Protein AF-A0A392QJH5-F1 (afdb_monomer_lite)

Organism: NCBI:txid97028

Radius of gyration: 25.47 Å; chains: 1; boun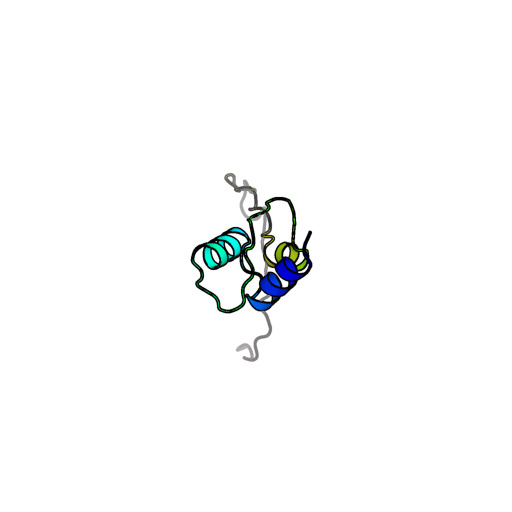ding box: 42×53×61 Å

Secondary structure (DSSP, 8-state):
--HHHHHHHHHTTT--HHHHHHHHHTT-STT-------SS---HHHHHHHPPPPPPPP--S-S-SSTTS-----PPPPP-SPPP-

Foldseek 3Di:
DDPLVVVVCVVVVNDDLVVLQVCLVVVVDPPRHNDDRDDPDDDPVCCVVVDDDPDDDDDPDDPDDDPPPDDDDDDDDDDPDDDDD

Sequence (85 aa):
MSEEKWIWHKRLGHANWRLISKLSKDDLVRGLPKIKYHSDTLCGSCQKGKIVKTSFKPKNVASTSRPLELLHIDLFGPVSTASIS

Structure (mmCIF, N/CA/C/O backbone):
data_AF-A0A392QJH5-F1
#
_entry.id   AF-A0A392QJH5-F1
#
loop_
_atom_site.group_PDB
_a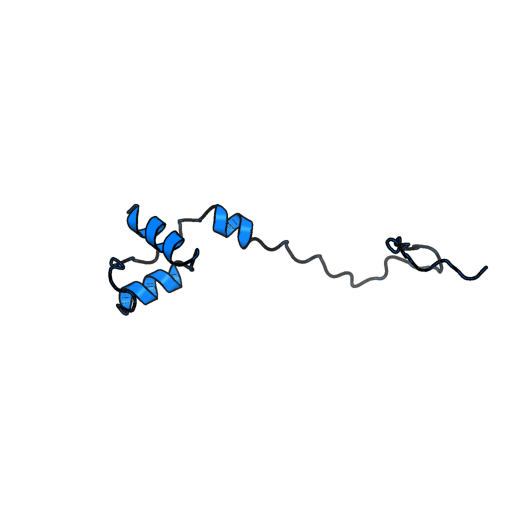tom_site.id
_atom_site.type_symbol
_atom_site.label_atom_id
_atom_site.label_alt_id
_atom_site.label_comp_id
_atom_site.label_asym_id
_atom_site.label_entity_id
_atom_site.label_seq_id
_atom_site.pdbx_PDB_ins_code
_atom_site.Cartn_x
_atom_site.Cartn_y
_atom_site.Cartn_z
_atom_site.occupancy
_atom_site.B_iso_or_equiv
_atom_site.auth_seq_id
_atom_site.auth_comp_id
_atom_site.auth_asym_id
_atom_site.auth_atom_id
_atom_site.pdbx_PDB_model_num
ATOM 1 N N . MET A 1 1 ? -2.839 12.774 18.603 1.00 53.00 1 MET A N 1
ATOM 2 C CA . MET A 1 1 ? -3.162 11.573 17.795 1.00 53.00 1 MET A CA 1
ATOM 3 C C . MET A 1 1 ? -3.284 10.407 18.759 1.00 53.00 1 MET A C 1
ATOM 5 O O . MET A 1 1 ? -2.348 10.230 19.522 1.00 53.00 1 MET A O 1
ATOM 9 N N . SER A 1 2 ? -4.418 9.698 18.830 1.00 66.25 2 SER A N 1
ATOM 10 C CA . SER A 1 2 ? -4.574 8.647 19.850 1.00 66.25 2 SER A CA 1
ATOM 11 C C . SER A 1 2 ? -3.900 7.343 19.412 1.00 66.25 2 SER A C 1
ATOM 13 O O . SER A 1 2 ? -4.126 6.854 18.302 1.00 66.25 2 SER A O 1
ATOM 15 N N . GLU A 1 3 ? -3.082 6.772 20.297 1.00 77.94 3 GLU A N 1
ATOM 16 C CA . GLU A 1 3 ? -2.469 5.441 20.149 1.00 77.94 3 GLU A CA 1
ATOM 17 C C . GLU A 1 3 ? -3.514 4.345 19.857 1.00 77.94 3 GLU A C 1
ATOM 19 O O . GLU A 1 3 ? -3.263 3.398 19.110 1.00 77.94 3 GLU A O 1
ATOM 24 N N . GLU A 1 4 ? -4.743 4.516 20.349 1.00 84.19 4 GLU A N 1
ATOM 25 C CA . GLU A 1 4 ? -5.859 3.588 20.140 1.00 84.19 4 GLU A CA 1
ATOM 26 C C . GLU A 1 4 ? -6.193 3.339 18.664 1.00 84.19 4 GLU A C 1
ATOM 28 O O . GLU A 1 4 ? -6.493 2.203 18.284 1.00 84.19 4 GLU A O 1
ATOM 33 N N . LYS A 1 5 ? -6.110 4.367 17.805 1.00 86.19 5 LYS A N 1
ATOM 34 C CA . LYS A 1 5 ? -6.382 4.209 16.367 1.00 86.19 5 LYS A CA 1
ATOM 35 C C . LYS A 1 5 ? -5.398 3.223 15.731 1.00 86.19 5 LYS A C 1
ATOM 37 O O . LYS A 1 5 ? -5.792 2.390 14.911 1.00 86.19 5 LYS A O 1
ATOM 42 N N . TRP A 1 6 ? -4.128 3.297 16.123 1.00 89.31 6 TRP A N 1
ATOM 43 C CA . TRP A 1 6 ? -3.075 2.411 15.631 1.00 89.31 6 TRP A CA 1
ATOM 44 C C . TRP A 1 6 ? -3.202 0.987 16.166 1.00 89.31 6 TRP A C 1
ATOM 46 O O . TRP A 1 6 ? -2.922 0.035 15.434 1.00 89.31 6 TRP A O 1
ATOM 56 N N . ILE A 1 7 ? -3.674 0.822 17.400 1.00 91.56 7 ILE A N 1
ATOM 57 C CA . ILE A 1 7 ? -3.974 -0.498 17.967 1.00 91.56 7 ILE A CA 1
ATOM 58 C C . ILE A 1 7 ? -5.080 -1.180 17.159 1.00 91.56 7 ILE A C 1
ATOM 60 O O . ILE A 1 7 ? -4.909 -2.315 16.711 1.00 91.56 7 ILE A O 1
ATOM 64 N N . TRP A 1 8 ? -6.192 -0.486 16.912 1.00 91.75 8 TRP A N 1
ATOM 65 C CA . TRP A 1 8 ? -7.316 -1.050 16.161 1.00 91.75 8 TRP A CA 1
ATOM 66 C C . TRP A 1 8 ? -6.983 -1.333 14.698 1.00 91.75 8 TRP A C 1
ATOM 68 O O . TRP A 1 8 ? -7.425 -2.341 14.156 1.00 91.75 8 TRP A O 1
ATOM 78 N N . HIS A 1 9 ? -6.129 -0.522 14.080 1.00 92.06 9 HIS A N 1
ATOM 79 C CA . HIS A 1 9 ? -5.573 -0.821 12.761 1.00 92.06 9 HIS A CA 1
ATOM 80 C C . HIS A 1 9 ? -4.846 -2.154 12.696 1.00 92.06 9 HIS A C 1
ATOM 82 O O . HIS A 1 9 ? -5.080 -2.931 11.774 1.00 92.06 9 HIS A O 1
ATOM 88 N N . LYS A 1 10 ? -3.974 -2.416 13.676 1.00 92.88 10 LYS A N 1
ATOM 89 C CA . LYS A 1 10 ? -3.222 -3.670 13.769 1.00 92.88 10 LYS A CA 1
ATOM 90 C C . LYS A 1 10 ? -4.161 -4.842 14.077 1.00 92.88 10 LYS A C 1
ATOM 92 O O . LYS A 1 10 ? -4.083 -5.858 13.397 1.00 92.88 10 LYS A O 1
ATOM 97 N N . ARG A 1 11 ? -5.096 -4.682 15.027 1.00 94.06 11 ARG A N 1
ATOM 98 C CA . ARG A 1 11 ? -6.102 -5.708 15.387 1.00 94.06 11 ARG A CA 1
ATOM 99 C C . ARG A 1 11 ? -6.999 -6.106 14.214 1.00 94.06 11 ARG A C 1
ATOM 101 O O . ARG A 1 11 ? -7.324 -7.275 14.074 1.00 94.06 11 ARG A O 1
ATOM 108 N N . LEU A 1 12 ? -7.365 -5.150 13.360 1.00 93.38 12 LEU A N 1
ATOM 109 C CA . LEU A 1 12 ? -8.195 -5.372 12.170 1.00 93.38 12 LEU A CA 1
ATOM 110 C C . LEU A 1 12 ? -7.366 -5.741 10.927 1.00 93.38 12 LEU A C 1
ATOM 112 O O . LEU A 1 12 ? -7.806 -5.507 9.802 1.00 93.38 12 LEU A O 1
ATOM 116 N N . GLY A 1 13 ? -6.148 -6.260 11.107 1.00 93.38 13 GLY A N 1
ATOM 117 C CA . GLY A 1 13 ? -5.332 -6.771 10.004 1.00 93.38 13 GLY A CA 1
ATOM 118 C C . GLY A 1 13 ? -4.907 -5.695 9.006 1.00 93.38 13 GLY A C 1
ATOM 119 O O . GLY A 1 13 ? -4.922 -5.925 7.800 1.00 93.38 13 GLY A O 1
ATOM 120 N N . HIS A 1 14 ? -4.554 -4.499 9.482 1.00 93.06 14 HIS A N 1
ATOM 121 C CA . HIS A 1 14 ? -4.123 -3.387 8.632 1.00 93.06 14 HIS A CA 1
ATOM 122 C C . HIS A 1 14 ? -5.205 -2.888 7.645 1.00 93.06 14 HIS A C 1
ATOM 124 O O . HIS A 1 14 ? -4.922 -2.419 6.528 1.00 93.06 14 HIS A O 1
ATOM 130 N N . ALA A 1 15 ? -6.465 -2.951 8.087 1.00 91.38 15 ALA A N 1
ATOM 131 C CA . ALA A 1 15 ? -7.621 -2.408 7.385 1.00 91.38 15 ALA A CA 1
ATOM 132 C C . ALA A 1 15 ? -7.467 -0.910 7.052 1.00 91.38 15 ALA A C 1
ATOM 134 O O . ALA A 1 15 ? -6.823 -0.137 7.767 1.00 91.38 15 ALA A O 1
ATOM 135 N N . ASN A 1 16 ? -8.085 -0.490 5.943 1.00 89.56 16 ASN A N 1
ATOM 136 C CA . ASN A 1 16 ? -8.083 0.902 5.486 1.00 89.56 16 ASN A CA 1
ATOM 137 C C . ASN A 1 16 ? -8.746 1.826 6.529 1.00 89.56 16 ASN A C 1
ATOM 139 O O . ASN A 1 16 ? -9.784 1.482 7.092 1.00 89.56 16 ASN A O 1
ATOM 143 N N . TRP A 1 17 ? -8.210 3.035 6.734 1.00 89.44 17 TRP A N 1
ATOM 144 C CA . TRP A 1 17 ? -8.807 4.035 7.626 1.00 89.44 17 TRP A CA 1
ATOM 145 C C . TRP A 1 17 ? -10.249 4.402 7.297 1.00 89.44 17 TRP A C 1
ATOM 147 O O . TRP A 1 17 ? -11.023 4.670 8.213 1.00 89.44 17 TRP A O 1
ATOM 157 N N . ARG A 1 18 ? -10.629 4.388 6.017 1.00 90.94 18 ARG A N 1
A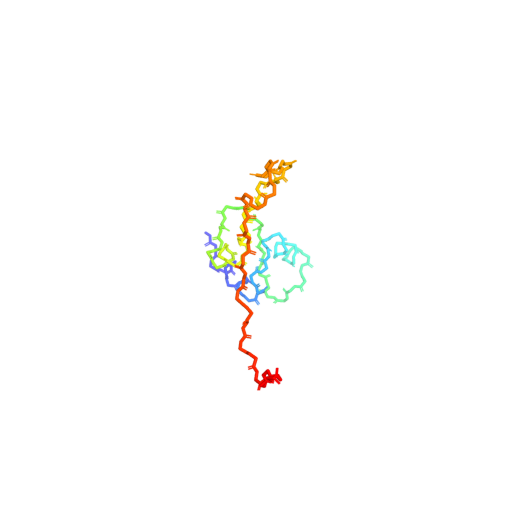TOM 158 C CA . ARG A 1 18 ? -12.021 4.591 5.594 1.00 90.94 18 ARG A CA 1
ATOM 159 C C . ARG A 1 18 ? -12.929 3.480 6.117 1.00 90.94 18 ARG A C 1
ATOM 161 O O . ARG A 1 18 ? -14.012 3.769 6.612 1.00 90.94 18 ARG A O 1
ATOM 168 N N . LEU A 1 19 ? -12.464 2.230 6.062 1.00 92.00 19 LEU A N 1
ATOM 169 C CA . LEU A 1 19 ? -13.201 1.084 6.59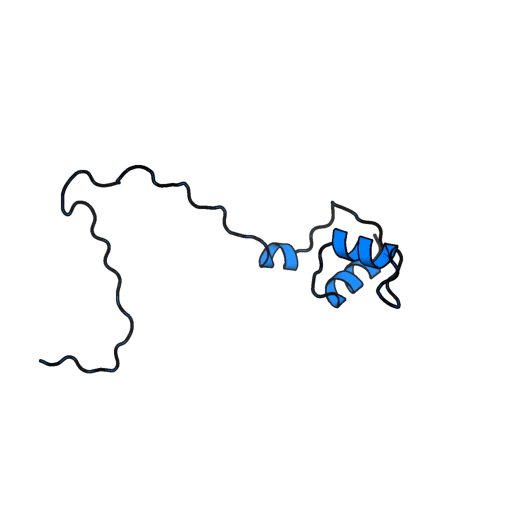2 1.00 92.00 19 LEU A CA 1
ATOM 170 C C . LEU A 1 19 ? -13.319 1.176 8.115 1.00 92.00 19 LEU A C 1
ATOM 172 O O . LEU A 1 19 ? -14.420 1.080 8.638 1.00 92.00 19 LEU A O 1
ATOM 176 N N . ILE A 1 20 ? -12.217 1.441 8.818 1.00 92.38 20 ILE A N 1
ATOM 177 C CA . ILE A 1 20 ? -12.217 1.563 10.285 1.00 92.38 20 ILE A CA 1
ATOM 178 C C . ILE A 1 20 ? -13.136 2.704 10.744 1.00 92.38 20 ILE A C 1
ATOM 180 O O . ILE A 1 20 ? -13.896 2.536 11.694 1.00 92.38 20 ILE A O 1
ATOM 184 N N . SER A 1 21 ? -13.124 3.843 10.045 1.00 91.94 21 SER A N 1
ATOM 185 C CA . SER A 1 21 ? -14.016 4.961 10.360 1.00 91.94 21 SER A CA 1
ATOM 186 C C . SER A 1 21 ? -15.488 4.615 10.111 1.00 91.94 21 SER A C 1
ATOM 188 O O . SER A 1 21 ? -16.333 4.970 10.928 1.00 91.94 21 SER A O 1
ATOM 190 N N . LYS A 1 22 ? -15.796 3.864 9.043 1.00 93.44 22 LYS A N 1
ATOM 191 C CA . LYS A 1 22 ? -17.151 3.356 8.786 1.00 93.44 22 LYS A CA 1
ATOM 192 C C . LYS A 1 22 ? -17.612 2.385 9.877 1.00 93.44 22 LYS A C 1
ATOM 194 O O . LYS A 1 22 ? -18.664 2.602 10.458 1.00 93.44 22 LYS A O 1
ATOM 199 N N . LEU A 1 23 ? -16.794 1.384 10.216 1.00 94.00 23 LEU A N 1
ATOM 200 C CA . LEU A 1 23 ? -17.087 0.418 11.286 1.00 94.00 23 LEU A CA 1
ATOM 201 C C . LEU A 1 23 ? -17.352 1.111 12.627 1.00 94.00 23 LEU A C 1
ATOM 203 O O . LEU A 1 23 ? -18.247 0.720 13.367 1.00 94.00 23 LEU A O 1
ATOM 207 N N . SER A 1 24 ? -16.575 2.152 12.919 1.00 92.75 24 SER A N 1
ATOM 208 C CA . SER A 1 24 ? -16.711 2.952 14.130 1.00 92.75 24 SER A CA 1
ATOM 209 C C . SER A 1 24 ? -17.981 3.812 14.134 1.00 92.75 24 SER A C 1
ATOM 211 O O . SER A 1 24 ? -18.646 3.936 15.165 1.00 92.75 24 SER A O 1
ATOM 213 N N . LYS A 1 25 ? -18.345 4.397 12.985 1.00 93.50 25 LYS A N 1
ATOM 214 C CA . LYS A 1 25 ? -19.576 5.182 12.821 1.00 93.50 25 LYS A CA 1
ATOM 215 C C . LYS A 1 25 ? -20.822 4.310 12.975 1.00 93.50 25 LYS A C 1
ATOM 217 O O . LYS A 1 25 ? -21.726 4.696 13.707 1.00 93.50 25 LYS A O 1
ATOM 222 N N . ASP A 1 26 ? -20.814 3.150 12.330 1.00 95.31 26 ASP A N 1
ATOM 223 C CA . ASP A 1 26 ? -21.947 2.225 12.248 1.00 95.31 26 ASP A CA 1
ATOM 224 C C . ASP A 1 26 ? -22.029 1.275 13.466 1.00 95.31 26 ASP A C 1
ATOM 226 O O . ASP A 1 26 ? -22.891 0.407 13.514 1.00 95.31 26 ASP A O 1
ATOM 230 N N . ASP A 1 27 ? -21.131 1.433 14.449 1.00 94.06 27 ASP A N 1
ATOM 231 C CA . ASP A 1 27 ? -21.074 0.653 15.698 1.00 94.06 27 ASP A CA 1
ATOM 232 C C . ASP A 1 27 ? -20.951 -0.873 15.497 1.00 94.06 27 ASP A C 1
ATOM 234 O O . ASP A 1 27 ? -21.433 -1.685 16.281 1.00 94.06 27 ASP A O 1
ATOM 238 N N . LEU A 1 28 ? -20.261 -1.285 14.429 1.00 95.06 28 LEU A N 1
ATOM 239 C CA . LEU A 1 28 ? -20.212 -2.684 13.981 1.00 95.06 28 LEU A CA 1
ATOM 240 C C . LEU A 1 28 ? -19.175 -3.545 14.719 1.00 95.06 28 LEU A C 1
ATOM 242 O O . LEU A 1 28 ? -19.087 -4.749 14.484 1.00 95.06 28 LEU A O 1
ATOM 246 N N . VAL A 1 29 ? -18.349 -2.944 15.580 1.00 94.06 29 VAL A N 1
ATOM 247 C CA . VAL A 1 29 ? -17.268 -3.630 16.299 1.00 94.06 29 VAL A CA 1
ATOM 248 C C . VAL A 1 29 ? -17.315 -3.249 17.772 1.00 94.06 29 VAL A C 1
ATOM 250 O O . VAL A 1 29 ? -17.073 -2.101 18.143 1.00 94.06 29 VAL A O 1
ATOM 253 N N . ARG A 1 30 ? -17.572 -4.237 18.633 1.00 94.31 30 ARG A N 1
ATOM 254 C CA . ARG A 1 30 ? -17.613 -4.040 20.085 1.00 94.31 30 ARG A CA 1
ATOM 255 C C . ARG A 1 30 ? -16.254 -3.551 20.602 1.00 94.31 30 ARG A C 1
ATOM 257 O O . ARG A 1 30 ? -15.227 -4.179 20.355 1.00 94.31 30 ARG A O 1
ATOM 264 N N . GLY A 1 31 ? -16.263 -2.445 21.346 1.00 91.56 31 GLY A N 1
ATOM 265 C CA . GLY A 1 31 ? -15.065 -1.857 21.958 1.00 91.56 31 GLY A CA 1
ATOM 266 C C . GLY A 1 31 ? -14.220 -0.983 21.025 1.00 91.56 31 GLY A C 1
ATOM 267 O O . GLY A 1 31 ? -13.190 -0.468 21.461 1.00 91.56 31 GLY A O 1
ATOM 268 N N . LEU A 1 32 ? -14.626 -0.796 19.764 1.00 92.31 32 LEU A N 1
ATOM 269 C CA . LEU A 1 32 ? -13.974 0.138 18.847 1.00 92.31 32 LEU A CA 1
ATOM 270 C C . LEU A 1 32 ? -14.335 1.583 19.250 1.00 92.31 32 LEU A C 1
ATOM 272 O O . LEU A 1 32 ? -15.509 1.948 19.174 1.00 92.31 32 LEU A O 1
ATOM 276 N N . PRO A 1 33 ? -13.370 2.431 19.659 1.00 90.50 33 PRO A N 1
ATOM 277 C CA . PRO A 1 33 ? -13.647 3.829 19.972 1.00 90.50 33 PRO A CA 1
ATOM 278 C C . PRO A 1 33 ? -14.118 4.589 18.726 1.00 90.50 33 PRO A C 1
ATOM 280 O O . PRO A 1 33 ? -13.946 4.134 17.589 1.00 90.50 33 PRO A O 1
ATOM 283 N N . LYS A 1 34 ? -14.696 5.779 18.924 1.00 89.50 34 LYS A N 1
ATOM 284 C CA . LYS A 1 34 ? -15.117 6.659 17.824 1.00 89.50 34 LYS A CA 1
ATOM 285 C C . LYS A 1 34 ? -13.893 7.227 17.094 1.00 89.50 34 LYS A C 1
ATOM 287 O O . LYS A 1 34 ? -13.308 8.227 17.500 1.00 89.50 34 LYS A O 1
ATOM 292 N N . ILE A 1 35 ? -13.497 6.574 16.002 1.00 86.62 35 ILE A N 1
ATOM 293 C CA . ILE A 1 35 ? -12.333 6.926 15.184 1.00 86.62 35 ILE A CA 1
ATOM 294 C C . ILE A 1 35 ? -12.805 7.722 13.965 1.00 86.62 35 ILE A C 1
ATOM 296 O O . ILE A 1 35 ? -13.463 7.198 13.061 1.00 86.62 35 ILE A O 1
ATOM 300 N N . LYS A 1 36 ? -12.404 8.995 13.900 1.00 82.50 36 LYS A N 1
ATOM 301 C CA . LYS A 1 36 ? -12.561 9.808 12.689 1.00 82.50 36 LYS A CA 1
ATOM 302 C C . LYS A 1 36 ? -11.475 9.463 11.667 1.00 82.50 36 LYS A C 1
ATOM 304 O O . LYS A 1 36 ? -10.312 9.226 12.011 1.00 82.50 36 LYS A O 1
ATOM 309 N N . TYR A 1 37 ? -11.864 9.432 10.396 1.00 80.62 37 TYR A N 1
ATOM 310 C CA . TYR A 1 37 ? -10.924 9.316 9.288 1.00 80.62 37 TYR A CA 1
ATOM 311 C C . TYR A 1 37 ? -9.908 10.469 9.324 1.00 80.62 37 TYR A C 1
ATOM 313 O O . TYR A 1 37 ? -10.272 11.616 9.555 1.00 80.62 37 TYR A O 1
ATOM 321 N N . HIS A 1 38 ? -8.639 10.145 9.079 1.00 72.12 38 HIS A N 1
ATOM 322 C CA . HIS A 1 38 ? -7.576 11.120 8.839 1.00 72.12 38 HIS A CA 1
ATOM 323 C C . HIS A 1 38 ? -6.736 10.594 7.680 1.00 72.12 38 HIS A C 1
ATOM 325 O O . HIS A 1 38 ? -6.318 9.430 7.717 1.00 72.12 38 HIS A O 1
ATOM 331 N N . SER A 1 39 ? -6.533 11.427 6.664 1.00 69.12 39 SER A N 1
ATOM 332 C CA . SER A 1 39 ? -5.789 11.102 5.443 1.00 69.12 39 SER A CA 1
ATOM 333 C C . SER A 1 39 ? -4.277 11.047 5.647 1.00 69.12 39 SER A C 1
ATOM 335 O O . SER A 1 39 ? -3.602 10.335 4.914 1.00 69.12 39 SER A O 1
ATOM 337 N N . ASP A 1 40 ? -3.751 11.740 6.658 1.00 66.38 40 ASP A N 1
ATOM 338 C CA . ASP A 1 40 ? -2.337 12.153 6.646 1.00 66.38 40 ASP A CA 1
ATOM 339 C C . ASP A 1 40 ? -1.393 11.188 7.374 1.00 66.38 40 ASP A C 1
ATOM 341 O O . ASP A 1 40 ? -0.208 11.463 7.533 1.00 66.38 40 ASP A O 1
ATOM 345 N N . THR A 1 41 ? -1.898 10.042 7.841 1.00 76.19 41 THR A N 1
ATOM 346 C CA . THR A 1 41 ? -1.094 9.058 8.582 1.00 76.19 41 THR A CA 1
ATOM 347 C C . THR A 1 41 ? -0.904 7.773 7.787 1.00 76.19 41 THR A C 1
ATOM 349 O O . THR A 1 41 ? -1.814 6.944 7.671 1.00 76.19 41 THR A O 1
ATOM 352 N N . LEU A 1 42 ? 0.314 7.601 7.267 1.00 84.19 42 LEU A N 1
ATOM 353 C CA . LEU A 1 42 ? 0.756 6.403 6.561 1.00 84.19 42 LEU A CA 1
ATOM 354 C C . LEU A 1 42 ? 1.278 5.349 7.539 1.00 84.19 42 LEU A C 1
ATOM 356 O O . LEU A 1 42 ? 2.058 5.632 8.444 1.00 84.19 42 LEU A O 1
ATOM 360 N N . CYS A 1 43 ? 0.855 4.103 7.336 1.00 90.00 43 CYS A N 1
ATOM 361 C CA . CYS A 1 43 ? 1.398 2.952 8.042 1.00 90.00 43 CYS A CA 1
ATOM 362 C C . CYS A 1 43 ? 2.574 2.375 7.248 1.00 90.00 43 CYS A C 1
ATOM 364 O O . CYS A 1 43 ? 2.377 1.919 6.121 1.00 90.00 43 CYS A O 1
ATOM 366 N N . GLY A 1 44 ? 3.772 2.333 7.837 1.00 90.06 44 GLY A N 1
ATOM 367 C CA . GLY A 1 44 ? 4.974 1.845 7.149 1.00 90.06 44 GLY A CA 1
ATOM 368 C C . GLY A 1 44 ? 4.876 0.390 6.666 1.00 90.06 44 GLY A C 1
ATOM 369 O O . GLY A 1 44 ? 5.299 0.089 5.552 1.00 90.06 44 GLY A O 1
ATOM 370 N N . SER A 1 45 ? 4.271 -0.512 7.450 1.00 90.44 45 SER A N 1
ATOM 371 C CA . SER A 1 45 ? 4.066 -1.908 7.030 1.00 90.44 45 SER A CA 1
ATOM 372 C C . SER A 1 45 ? 3.044 -2.020 5.900 1.00 90.44 45 SER A C 1
ATOM 374 O O . SER A 1 45 ? 3.287 -2.729 4.927 1.00 90.44 45 SER A O 1
ATOM 376 N N . CYS A 1 46 ? 1.941 -1.263 5.969 1.00 91.56 46 CYS A N 1
ATOM 377 C CA . CYS A 1 46 ? 0.972 -1.203 4.873 1.00 91.56 46 CYS A CA 1
ATOM 378 C C . CYS A 1 46 ? 1.603 -0.667 3.599 1.00 91.56 46 CYS A C 1
ATOM 380 O O . CYS A 1 46 ? 1.316 -1.179 2.528 1.00 91.56 46 CYS A O 1
ATOM 382 N N . GLN A 1 47 ? 2.433 0.369 3.707 1.00 91.12 47 GLN A N 1
ATOM 383 C CA . GLN A 1 47 ? 3.104 0.957 2.561 1.00 91.12 47 GLN A CA 1
ATOM 384 C C . GLN A 1 47 ? 4.009 -0.083 1.898 1.00 91.12 47 GLN A C 1
ATOM 386 O O . GLN A 1 47 ? 3.851 -0.351 0.715 1.00 91.12 47 GLN A O 1
ATOM 391 N N . LYS A 1 48 ? 4.874 -0.756 2.662 1.00 90.62 48 LYS A N 1
ATOM 392 C CA . LYS A 1 48 ? 5.744 -1.810 2.116 1.00 90.62 48 LYS A CA 1
ATOM 393 C C . LYS A 1 48 ? 4.964 -2.995 1.531 1.00 90.62 48 LYS A C 1
ATOM 395 O O . LYS A 1 48 ? 5.382 -3.532 0.517 1.00 90.62 48 LYS A O 1
ATOM 400 N N . GLY A 1 49 ? 3.840 -3.381 2.140 1.00 90.00 49 GLY A N 1
ATOM 401 C CA . GLY A 1 49 ? 3.034 -4.522 1.689 1.00 90.00 49 GLY A CA 1
ATOM 402 C C . GLY A 1 49 ? 2.042 -4.223 0.558 1.00 90.00 49 GLY A C 1
ATOM 403 O O . GLY A 1 49 ? 1.643 -5.141 -0.148 1.00 90.00 49 GLY A O 1
ATOM 404 N N . LYS A 1 50 ? 1.615 -2.964 0.389 1.00 88.12 50 LYS A N 1
ATOM 405 C CA . LYS A 1 50 ? 0.627 -2.545 -0.627 1.00 88.12 50 LYS A CA 1
ATOM 406 C C . LYS A 1 50 ? 1.239 -1.748 -1.776 1.00 88.12 50 LYS A C 1
ATOM 408 O O . LYS A 1 50 ? 0.530 -1.470 -2.740 1.00 88.12 50 LYS A O 1
ATOM 413 N N . ILE A 1 51 ? 2.509 -1.346 -1.681 1.00 87.31 51 ILE A N 1
ATOM 414 C CA . ILE A 1 51 ? 3.215 -0.763 -2.822 1.00 87.31 51 ILE A CA 1
ATOM 415 C C . ILE A 1 51 ? 3.234 -1.804 -3.937 1.00 87.31 51 ILE A C 1
ATOM 417 O O . ILE A 1 51 ? 3.774 -2.897 -3.791 1.00 87.31 51 ILE A O 1
ATOM 421 N N . VAL A 1 52 ? 2.652 -1.423 -5.065 1.00 87.38 52 VAL A N 1
ATOM 422 C CA . VAL A 1 52 ? 2.816 -2.124 -6.330 1.00 87.38 52 VAL A CA 1
ATOM 423 C C . VAL A 1 52 ? 3.909 -1.417 -7.119 1.00 87.38 52 VAL A C 1
ATOM 425 O O . VAL A 1 52 ? 4.033 -0.189 -7.062 1.00 87.38 52 VAL A O 1
ATOM 428 N N . LYS A 1 53 ? 4.725 -2.179 -7.853 1.00 86.50 53 LYS A N 1
ATOM 429 C CA . LYS A 1 53 ? 5.642 -1.576 -8.822 1.00 86.50 53 LYS A CA 1
ATOM 430 C C . LYS A 1 53 ? 4.801 -0.829 -9.859 1.00 86.50 53 LYS A C 1
ATOM 432 O O . LYS A 1 53 ? 3.738 -1.307 -10.253 1.00 86.50 53 LYS A O 1
ATOM 437 N N . THR A 1 54 ? 5.262 0.342 -10.286 1.00 88.44 54 THR A N 1
ATOM 438 C CA . THR A 1 54 ? 4.630 1.047 -11.402 1.00 88.44 54 THR A CA 1
ATOM 439 C C . THR A 1 54 ? 4.619 0.147 -12.634 1.00 88.44 54 THR A C 1
ATOM 441 O O . THR A 1 54 ? 5.566 -0.609 -12.871 1.00 88.44 54 THR A O 1
ATOM 444 N N . SER A 1 55 ? 3.537 0.211 -13.412 1.00 89.69 55 SER A N 1
ATOM 445 C CA . SER A 1 55 ? 3.443 -0.542 -14.660 1.00 89.69 55 SER A CA 1
ATOM 446 C C . SER A 1 55 ? 4.610 -0.188 -15.578 1.00 89.69 55 SER A C 1
ATOM 448 O O . SER A 1 55 ? 5.006 0.977 -15.686 1.00 89.69 55 SER A O 1
ATOM 450 N N . PHE A 1 56 ? 5.157 -1.194 -16.259 1.00 90.06 56 PHE A N 1
ATOM 451 C CA . PHE A 1 56 ? 6.133 -0.957 -17.314 1.00 90.06 56 PHE A CA 1
ATOM 452 C C . PHE A 1 56 ? 5.488 -0.145 -18.439 1.00 90.06 56 PHE A C 1
ATOM 454 O O . PHE A 1 56 ? 4.293 -0.277 -18.713 1.00 90.06 56 PHE A O 1
ATOM 461 N N . LYS A 1 57 ? 6.284 0.700 -19.102 1.00 91.56 57 LYS A N 1
ATOM 462 C CA . LYS A 1 57 ? 5.812 1.416 -20.289 1.00 91.56 57 LYS A CA 1
ATOM 463 C C . LYS A 1 57 ? 5.445 0.392 -21.372 1.00 91.56 57 LYS A C 1
ATOM 465 O O . LYS A 1 57 ? 6.216 -0.549 -21.575 1.00 91.56 57 LYS A O 1
ATOM 470 N N . PRO A 1 58 ? 4.308 0.562 -22.068 1.00 91.19 58 PRO A N 1
ATOM 471 C CA . PRO A 1 58 ? 3.941 -0.335 -23.150 1.00 91.19 58 PRO A CA 1
ATOM 472 C C . PRO A 1 58 ? 4.989 -0.256 -24.262 1.00 91.19 58 PRO A C 1
ATOM 474 O O . PRO A 1 58 ? 5.457 0.826 -24.628 1.00 91.19 58 PRO A O 1
ATOM 477 N N . LYS A 1 59 ? 5.367 -1.417 -24.793 1.00 88.50 59 LYS A N 1
ATOM 478 C CA . LYS A 1 59 ? 6.295 -1.531 -25.914 1.00 88.50 59 LYS A CA 1
ATOM 47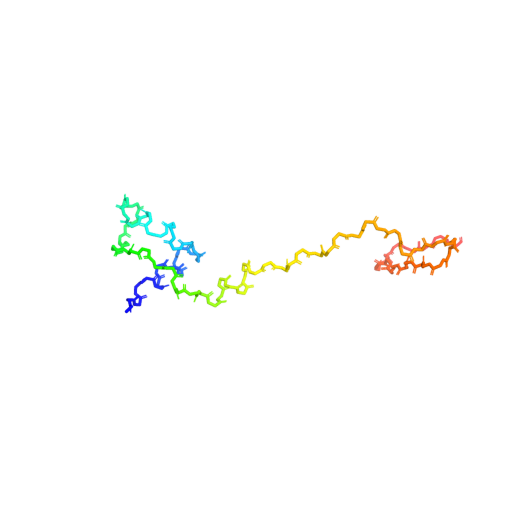9 C C . LYS A 1 59 ? 5.488 -1.742 -27.190 1.00 88.50 59 LYS A C 1
ATOM 481 O O . LYS A 1 59 ? 5.168 -2.867 -27.548 1.00 88.50 59 LYS A O 1
ATOM 486 N N . ASN A 1 60 ? 5.152 -0.634 -27.847 1.00 89.31 60 ASN A N 1
ATOM 487 C CA . ASN A 1 60 ? 4.308 -0.628 -29.050 1.00 89.31 60 ASN A CA 1
ATOM 488 C C . ASN A 1 60 ? 5.098 -0.828 -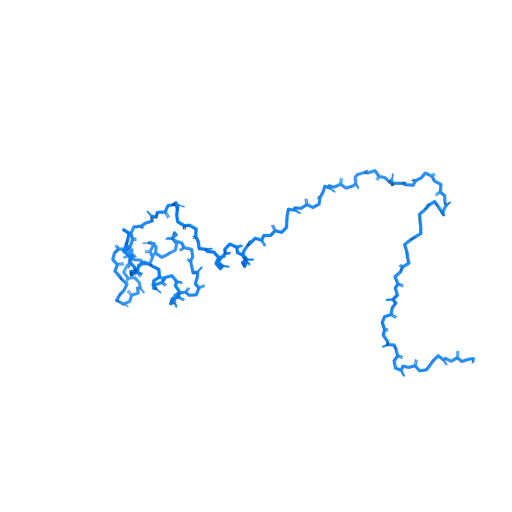30.350 1.00 89.31 60 ASN A C 1
ATOM 490 O O . ASN A 1 60 ? 4.509 -0.908 -31.421 1.00 89.31 60 ASN A O 1
ATOM 494 N N . VAL A 1 61 ? 6.428 -0.865 -30.264 1.00 87.56 61 VAL A N 1
ATOM 495 C CA . VAL A 1 61 ? 7.320 -0.994 -31.417 1.00 87.56 61 VAL A CA 1
ATOM 496 C C . VAL A 1 61 ? 8.242 -2.180 -31.181 1.00 87.56 61 VAL A C 1
ATOM 498 O O . VAL A 1 61 ? 8.773 -2.358 -30.076 1.00 87.56 61 VAL A O 1
ATOM 501 N N . ALA A 1 62 ? 8.428 -2.996 -32.216 1.00 85.38 62 ALA A N 1
ATOM 502 C CA . ALA A 1 62 ? 9.432 -4.047 -32.200 1.00 85.38 62 ALA A CA 1
ATOM 503 C C . ALA A 1 62 ? 10.819 -3.419 -31.987 1.00 85.38 62 ALA A C 1
ATOM 505 O O . ALA A 1 62 ? 11.148 -2.401 -32.589 1.00 85.38 62 ALA A O 1
ATOM 506 N N . SER A 1 63 ? 11.639 -4.018 -31.119 1.00 85.75 63 SER A N 1
ATOM 507 C CA . SER A 1 63 ? 13.037 -3.580 -30.947 1.00 85.75 63 SER A CA 1
ATOM 508 C C . SER A 1 63 ? 13.976 -4.159 -31.994 1.00 85.75 63 SER A C 1
ATOM 510 O O . SER A 1 63 ? 15.171 -3.904 -31.923 1.00 85.75 63 SER A O 1
ATOM 512 N N . THR A 1 64 ? 13.453 -4.959 -32.916 1.00 92.12 64 THR A N 1
ATOM 513 C CA . THR A 1 64 ? 14.223 -5.623 -33.955 1.00 92.12 64 THR A CA 1
ATOM 514 C C . THR A 1 64 ? 13.602 -5.342 -35.311 1.00 92.12 64 THR A C 1
ATOM 516 O O . THR A 1 64 ? 12.384 -5.253 -35.466 1.00 92.12 64 THR A O 1
ATOM 519 N N . SER A 1 65 ? 14.481 -5.180 -36.284 1.00 92.25 65 SER A N 1
ATOM 520 C CA . SER A 1 65 ? 14.211 -4.882 -37.684 1.00 92.25 65 SER A CA 1
ATOM 521 C C . SER A 1 65 ? 14.595 -6.045 -38.599 1.00 92.25 65 SER A C 1
ATOM 523 O O . SER A 1 65 ? 14.078 -6.147 -39.710 1.00 92.25 65 SER A O 1
ATOM 525 N N . ARG A 1 66 ? 15.491 -6.932 -38.143 1.00 94.62 66 ARG A N 1
ATOM 526 C CA . ARG A 1 66 ? 15.990 -8.078 -38.914 1.00 94.62 66 ARG A CA 1
ATOM 527 C C . ARG A 1 66 ? 15.893 -9.386 -38.119 1.00 94.62 66 ARG A C 1
ATOM 529 O O . ARG A 1 66 ? 15.925 -9.358 -36.885 1.00 94.62 66 ARG A O 1
ATOM 536 N N . PRO A 1 67 ? 15.804 -10.543 -38.800 1.00 93.44 67 PRO A N 1
ATOM 537 C CA . PRO A 1 67 ? 15.900 -11.844 -38.144 1.00 93.44 67 PRO A CA 1
ATOM 538 C C . PRO A 1 67 ? 17.185 -11.970 -37.313 1.00 93.44 67 PRO A C 1
ATOM 540 O O . PRO A 1 67 ? 18.239 -11.497 -37.732 1.00 93.44 67 PRO A O 1
ATOM 543 N N . LEU A 1 68 ? 17.084 -12.628 -36.152 1.00 91.50 68 LEU A N 1
ATOM 544 C CA . LEU A 1 68 ? 18.198 -12.926 -35.232 1.00 91.50 68 LEU A CA 1
ATOM 545 C C . LEU A 1 68 ? 18.902 -11.708 -34.595 1.00 91.50 68 LEU A C 1
ATOM 547 O O . LEU A 1 68 ? 19.950 -11.865 -33.978 1.00 91.50 68 LEU A O 1
ATOM 551 N N . GLU A 1 69 ? 18.327 -10.506 -34.679 1.00 95.25 69 GLU A N 1
ATOM 552 C CA . GLU A 1 69 ? 18.888 -9.295 -34.054 1.00 95.25 69 GLU A CA 1
ATOM 553 C C . GLU A 1 69 ? 18.793 -9.297 -32.516 1.00 95.25 69 GLU A C 1
ATOM 555 O O . GLU A 1 69 ? 19.626 -8.698 -31.838 1.00 95.25 69 GLU A O 1
ATOM 560 N N . LEU A 1 70 ? 17.801 -9.994 -31.953 1.00 91.25 70 LEU A N 1
ATOM 561 C CA . LEU A 1 70 ? 17.670 -10.211 -30.514 1.00 91.25 70 LEU A CA 1
ATOM 562 C C . LEU A 1 70 ? 17.227 -11.647 -30.255 1.00 91.25 70 LEU A C 1
ATOM 564 O O . LEU A 1 70 ? 16.187 -12.079 -30.752 1.00 91.25 70 LEU A O 1
ATOM 568 N N . LEU A 1 71 ? 17.998 -12.357 -29.438 1.00 91.69 71 LEU A N 1
ATOM 569 C CA . LEU A 1 71 ? 17.699 -13.711 -29.000 1.00 91.69 71 LEU A CA 1
ATOM 570 C C . LEU A 1 71 ? 17.495 -13.702 -27.484 1.00 91.69 71 LEU A C 1
ATOM 572 O O . LEU A 1 71 ? 18.379 -13.286 -26.738 1.00 91.69 71 LEU A O 1
ATOM 576 N N . HIS A 1 72 ? 16.320 -14.136 -27.033 1.00 91.19 72 HIS A N 1
ATOM 577 C CA . HIS A 1 72 ? 16.044 -14.352 -25.617 1.00 91.19 72 HIS A CA 1
ATOM 578 C C . HIS A 1 72 ? 16.160 -15.846 -25.331 1.00 91.19 72 HIS A C 1
ATOM 580 O O . HIS A 1 72 ? 15.427 -16.640 -25.916 1.00 91.19 72 HIS A O 1
ATOM 586 N N . ILE A 1 73 ? 17.103 -16.217 -24.470 1.00 94.12 73 ILE A N 1
ATOM 587 C CA . ILE A 1 73 ? 17.325 -17.597 -24.042 1.00 94.12 73 ILE A CA 1
ATOM 588 C C . ILE A 1 73 ? 17.072 -17.624 -22.544 1.00 94.12 73 ILE A C 1
ATOM 590 O O . ILE A 1 73 ? 17.635 -16.806 -21.818 1.00 94.12 73 ILE A O 1
ATOM 594 N N . ASP A 1 74 ? 16.237 -18.556 -22.106 1.00 93.81 74 ASP A N 1
ATOM 595 C CA . ASP A 1 74 ? 16.019 -18.827 -20.692 1.00 93.81 74 ASP A CA 1
ATOM 596 C C . ASP A 1 74 ? 16.486 -20.247 -20.370 1.00 93.81 74 ASP A C 1
ATOM 598 O O . ASP A 1 74 ? 16.419 -21.148 -21.214 1.00 93.81 74 ASP A O 1
ATOM 602 N N . LEU A 1 75 ? 17.000 -20.434 -19.159 1.00 89.12 75 LEU A N 1
ATOM 603 C CA . LEU A 1 75 ? 17.435 -21.739 -18.687 1.00 89.12 75 LEU A CA 1
ATOM 604 C C . LEU A 1 75 ? 16.260 -22.429 -18.010 1.00 89.12 75 LEU A C 1
ATOM 606 O O . LEU A 1 75 ? 15.741 -21.965 -16.996 1.00 89.12 75 LEU A O 1
ATOM 610 N N . PHE A 1 76 ? 15.873 -23.580 -18.549 1.00 84.62 76 PHE A N 1
ATOM 611 C CA . PHE A 1 76 ? 14.878 -24.412 -17.900 1.00 84.62 76 PHE A CA 1
ATOM 612 C C . PHE A 1 76 ? 15.507 -25.164 -16.719 1.00 84.62 76 PHE A C 1
ATOM 614 O O . PHE A 1 76 ? 16.553 -25.802 -16.848 1.00 84.62 76 PHE A O 1
ATOM 621 N N . GLY A 1 77 ? 14.872 -25.025 -15.554 1.00 82.44 77 GLY A N 1
ATOM 622 C CA . GLY A 1 77 ? 15.336 -25.554 -14.274 1.00 82.44 77 GLY A CA 1
ATOM 623 C C . GLY A 1 77 ? 15.280 -27.083 -14.163 1.00 82.44 77 GLY A C 1
ATOM 624 O O . GLY A 1 77 ? 14.761 -27.761 -15.048 1.00 82.44 77 GLY A O 1
ATOM 625 N N . PRO A 1 78 ? 15.843 -27.632 -13.070 1.00 77.19 78 PRO A N 1
ATOM 626 C CA . PRO A 1 78 ? 16.426 -28.969 -13.032 1.00 77.19 78 PRO A CA 1
ATOM 627 C C . PRO A 1 78 ? 15.413 -30.061 -13.370 1.00 77.19 78 PRO A C 1
ATOM 629 O O . PRO A 1 78 ? 14.434 -30.275 -12.656 1.00 77.19 78 PRO A O 1
ATOM 632 N N . VAL A 1 79 ? 15.695 -30.785 -14.449 1.00 83.25 79 VAL A N 1
ATOM 633 C CA . VAL A 1 79 ? 14.943 -31.966 -14.869 1.00 83.25 79 VAL A CA 1
ATOM 634 C C . VAL A 1 79 ? 15.562 -33.214 -14.254 1.00 83.25 79 VAL A C 1
ATOM 636 O O . VAL A 1 79 ? 16.746 -33.486 -14.428 1.00 83.25 79 VAL A O 1
ATOM 639 N N . SER A 1 80 ? 14.751 -33.972 -13.515 1.00 78.19 80 SER A N 1
ATOM 640 C CA . SER A 1 80 ? 15.133 -35.263 -12.925 1.00 78.19 80 SER A CA 1
ATOM 641 C C . SER A 1 80 ? 15.066 -36.416 -13.925 1.00 78.19 80 SER A C 1
ATOM 643 O O . SER A 1 80 ? 15.600 -37.495 -13.676 1.00 78.19 80 SER A O 1
ATOM 645 N N . THR A 1 81 ? 14.392 -36.206 -15.053 1.00 76.88 81 THR A N 1
ATOM 646 C CA . THR A 1 81 ? 14.289 -37.186 -16.126 1.00 76.88 81 THR A CA 1
ATOM 647 C C . THR A 1 81 ? 15.566 -37.145 -16.952 1.00 76.88 81 THR A C 1
ATOM 649 O O . THR A 1 81 ? 15.899 -36.114 -17.534 1.00 76.88 81 THR A O 1
ATOM 652 N N . ALA A 1 82 ? 16.288 -38.263 -16.999 1.00 73.12 82 ALA A N 1
ATOM 653 C CA . ALA A 1 82 ? 17.433 -38.404 -17.886 1.00 73.12 82 ALA A CA 1
ATOM 654 C C . ALA A 1 82 ? 16.979 -38.243 -19.345 1.00 73.12 82 ALA A C 1
ATOM 656 O O . ALA A 1 82 ? 15.955 -38.798 -19.746 1.00 73.12 82 ALA A O 1
ATOM 657 N N . SER A 1 83 ? 17.736 -37.473 -20.129 1.00 72.25 83 SER A N 1
ATOM 658 C CA . SER A 1 83 ? 17.508 -37.377 -21.571 1.00 72.25 83 SER A CA 1
ATOM 659 C C . SER A 1 83 ? 17.723 -38.746 -22.209 1.00 72.25 83 SER A C 1
ATOM 661 O O . SER A 1 83 ? 18.631 -39.477 -21.812 1.00 72.25 83 SER A O 1
ATOM 663 N N . ILE A 1 84 ? 16.906 -39.086 -23.204 1.00 73.06 84 ILE A N 1
ATOM 664 C CA . ILE A 1 84 ? 17.174 -40.247 -24.052 1.00 73.06 84 ILE A CA 1
ATOM 665 C C . ILE A 1 84 ? 18.301 -39.828 -24.997 1.00 73.06 84 ILE A C 1
ATOM 667 O O . ILE A 1 84 ? 18.159 -38.834 -25.714 1.00 73.06 84 ILE A O 1
ATOM 671 N N . SER A 1 85 ? 19.428 -40.529 -24.899 1.00 67.69 85 SER A N 1
ATOM 672 C CA . SER A 1 85 ? 20.557 -40.427 -25.827 1.00 67.69 85 SER A CA 1
ATOM 673 C C . SER A 1 85 ? 20.258 -41.128 -27.145 1.00 67.69 85 SER A C 1
ATOM 675 O O . SER A 1 85 ? 19.526 -42.145 -27.111 1.00 67.69 85 SER A O 1
#

InterPro domains:
  IPR025724 GAG-pre-integrase domain [PF13976] (2-50)
  IPR039537 Retrotransposon Ty1/copia-like [PTHR42648] (9-84)

pLDDT: mean 87.23, std 8.12, range [53.0, 95.31]